Protein AF-A0A537VDN2-F1 (afdb_monomer_lite)

Sequence (137 aa):
MAELPEELRNRPPRPAGQEPTATLTLDAYGRLRSELEELTTSGRDAIAERIKAAREHGDIRENAEYDAAKNEQGLMEARIRSIQAMLRDPEIVEAPSAADEVGPGMLVTVKPLDLEDEDETYLLAEHAEEKAPGART

Radius of gyration: 19.43 Å; chains: 1; bounding box: 41×46×52 Å

Secondary structure (DSSP, 8-state):
-PPPPHHHHTPPPPPTTPPPSEEEEHHHHHHHHHHHHHIIIIIHHHHHHHHHHHHHTS-GGG-HHHHHHHHHHHHHHHHHHHHHHHHHSEEEEPPPSSTT-PPTT-EEEE--SSTTS--EEEE--SSTT---TT---

Structure (mmCIF, N/CA/C/O backbone):
data_AF-A0A537VDN2-F1
#
_entry.id   AF-A0A537VDN2-F1
#
loop_
_atom_site.group_PDB
_atom_site.id
_atom_site.type_symbol
_atom_site.label_atom_id
_atom_site.label_alt_id
_atom_site.label_comp_id
_atom_site.label_asym_id
_atom_site.label_entity_id
_atom_site.label_seq_id
_atom_site.pdbx_PDB_ins_code
_atom_site.Cartn_x
_atom_site.Cartn_y
_atom_site.Cartn_z
_atom_site.occupancy
_atom_site.B_iso_or_equiv
_atom_site.auth_seq_id
_atom_site.auth_comp_id
_atom_site.auth_asym_id
_atom_site.auth_atom_id
_atom_site.pdbx_PDB_model_num
ATOM 1 N N . MET A 1 1 ? 4.433 -13.492 -27.230 1.00 45.69 1 MET A N 1
ATOM 2 C CA . MET A 1 1 ? 4.873 -12.129 -26.875 1.00 45.69 1 MET A CA 1
ATOM 3 C C . MET A 1 1 ? 3.742 -11.514 -26.082 1.00 45.69 1 MET A C 1
ATOM 5 O O . MET A 1 1 ? 2.651 -11.428 -26.628 1.00 45.69 1 MET A O 1
ATOM 9 N N . ALA A 1 2 ? 3.938 -11.243 -24.793 1.00 54.94 2 ALA A N 1
ATOM 10 C CA . ALA A 1 2 ? 2.918 -10.566 -23.998 1.00 54.94 2 ALA A CA 1
ATOM 11 C C . ALA A 1 2 ? 2.836 -9.112 -24.482 1.00 54.94 2 ALA A C 1
ATOM 13 O O . ALA A 1 2 ? 3.857 -8.431 -24.546 1.00 54.94 2 ALA A O 1
ATOM 14 N N . GLU A 1 3 ? 1.658 -8.675 -24.923 1.00 59.53 3 GLU A N 1
ATOM 15 C CA . GLU A 1 3 ? 1.472 -7.303 -25.394 1.00 59.53 3 GLU A CA 1
ATOM 16 C C . GLU A 1 3 ? 1.562 -6.330 -24.213 1.00 59.53 3 GLU A C 1
ATOM 18 O O . GLU A 1 3 ? 1.012 -6.588 -23.140 1.00 59.53 3 GLU A O 1
ATOM 23 N N . LEU A 1 4 ? 2.277 -5.216 -24.402 1.00 68.56 4 LEU A N 1
ATOM 24 C CA . LEU A 1 4 ? 2.350 -4.165 -23.392 1.00 68.56 4 LEU A CA 1
ATOM 25 C C . LEU A 1 4 ? 0.957 -3.528 -23.211 1.00 68.56 4 LEU A C 1
ATOM 27 O O . LEU A 1 4 ? 0.322 -3.199 -24.217 1.00 68.56 4 LEU A O 1
ATOM 31 N N . PRO A 1 5 ? 0.498 -3.303 -21.965 1.00 74.75 5 PRO A N 1
ATOM 32 C CA . PRO A 1 5 ? -0.721 -2.560 -21.667 1.00 74.75 5 PRO A CA 1
ATOM 33 C C . PRO A 1 5 ? -0.791 -1.237 -22.438 1.00 74.75 5 PRO A C 1
ATOM 35 O O . PRO A 1 5 ? 0.213 -0.526 -22.551 1.00 74.75 5 PRO A O 1
ATOM 38 N N . GLU A 1 6 ? -1.979 -0.867 -22.927 1.00 76.94 6 GLU A N 1
ATOM 39 C CA . GLU A 1 6 ? -2.172 0.367 -23.709 1.00 76.94 6 GLU A CA 1
ATOM 40 C C . GLU A 1 6 ? -1.701 1.630 -22.968 1.00 76.94 6 GLU A C 1
ATOM 42 O O . GLU A 1 6 ? -1.217 2.577 -23.591 1.00 76.94 6 GLU A O 1
ATOM 47 N N . GLU A 1 7 ? -1.784 1.617 -21.637 1.00 77.81 7 GLU A N 1
ATOM 48 C CA . GLU A 1 7 ? -1.334 2.699 -20.756 1.00 77.81 7 GLU A CA 1
ATOM 49 C C . GLU A 1 7 ? 0.180 2.941 -20.848 1.00 77.81 7 GLU A C 1
ATOM 51 O O . GLU A 1 7 ? 0.629 4.087 -20.857 1.00 77.81 7 GLU A O 1
ATOM 56 N N . LEU A 1 8 ? 0.974 1.873 -20.980 1.00 79.44 8 LEU A N 1
ATOM 57 C CA . LEU A 1 8 ? 2.423 1.968 -21.164 1.00 79.44 8 LEU A CA 1
ATOM 58 C C . LEU A 1 8 ? 2.784 2.339 -22.605 1.00 79.44 8 LEU A C 1
ATOM 60 O O . LEU A 1 8 ? 3.773 3.032 -22.836 1.00 79.44 8 LEU A O 1
ATOM 64 N N . ARG A 1 9 ? 1.964 1.921 -23.575 1.00 79.62 9 ARG A N 1
ATOM 65 C CA . ARG A 1 9 ? 2.184 2.187 -25.003 1.00 79.62 9 ARG A CA 1
ATOM 66 C C . ARG A 1 9 ? 2.008 3.659 -25.376 1.00 79.62 9 ARG A C 1
ATOM 68 O O . ARG A 1 9 ? 2.762 4.171 -26.197 1.00 79.62 9 ARG A O 1
ATOM 75 N N . ASN A 1 10 ? 1.015 4.324 -24.791 1.00 81.44 10 ASN A N 1
ATOM 76 C CA . ASN A 1 10 ? 0.640 5.704 -25.128 1.00 81.44 10 ASN A CA 1
ATOM 77 C C . ASN A 1 10 ? 1.192 6.743 -24.138 1.00 81.44 10 ASN A C 1
ATOM 79 O O . ASN A 1 10 ? 0.754 7.896 -24.118 1.00 81.44 10 ASN A O 1
ATOM 83 N N . ARG A 1 11 ? 2.147 6.339 -23.298 1.00 79.12 11 ARG A N 1
ATOM 84 C CA . ARG A 1 11 ? 2.766 7.192 -22.290 1.00 79.12 11 ARG A CA 1
ATOM 85 C C . ARG A 1 11 ? 3.590 8.317 -22.946 1.00 79.12 11 ARG A C 1
ATOM 87 O O . ARG A 1 11 ? 4.375 8.034 -23.852 1.00 79.12 11 ARG A O 1
ATOM 94 N N . PRO A 1 12 ? 3.491 9.578 -22.477 1.00 80.62 12 PRO A N 1
ATOM 95 C CA . PRO A 1 12 ? 4.389 10.633 -22.936 1.00 80.62 12 PRO A CA 1
ATOM 96 C C . PRO A 1 12 ? 5.848 10.293 -22.583 1.00 80.62 12 PRO A C 1
ATOM 98 O O . PRO A 1 12 ? 6.104 9.726 -21.517 1.00 80.62 12 PRO A O 1
ATOM 101 N N . PRO A 1 13 ? 6.818 10.648 -23.442 1.00 79.06 13 PRO A N 1
ATOM 102 C CA . PRO A 1 13 ? 8.220 10.376 -23.167 1.00 79.06 13 PRO A CA 1
ATOM 103 C C . PRO A 1 13 ? 8.656 11.063 -21.871 1.00 79.06 13 PRO A C 1
ATOM 105 O O . PRO A 1 13 ? 8.257 12.197 -21.586 1.00 79.06 13 PRO A O 1
ATOM 108 N N . ARG A 1 14 ? 9.488 10.366 -21.093 1.00 82.50 14 ARG A N 1
ATOM 109 C CA . ARG A 1 14 ? 10.054 10.897 -19.852 1.00 82.50 14 ARG A CA 1
ATOM 110 C C . ARG A 1 14 ? 10.836 12.189 -20.147 1.00 82.50 14 ARG A C 1
ATOM 112 O O . ARG A 1 14 ? 11.589 12.222 -21.125 1.00 82.50 14 ARG A O 1
ATOM 119 N N . PRO A 1 15 ? 10.676 13.258 -19.344 1.00 84.56 15 PRO A N 1
ATOM 120 C CA . PRO A 1 15 ? 11.460 14.474 -19.520 1.00 84.56 15 PRO A CA 1
ATOM 121 C C . PRO A 1 15 ? 12.958 14.194 -19.336 1.00 84.56 15 PRO A C 1
ATOM 123 O O . PRO A 1 15 ? 13.360 13.342 -18.543 1.00 84.56 15 PRO A O 1
ATOM 126 N N . ALA A 1 16 ? 13.795 14.927 -20.072 1.00 79.31 16 ALA A N 1
ATOM 127 C CA . ALA A 1 16 ? 15.242 14.744 -20.032 1.00 79.31 16 ALA A CA 1
ATOM 128 C C . ALA A 1 16 ? 15.804 14.991 -18.617 1.00 79.31 16 ALA A C 1
ATOM 130 O O . ALA A 1 16 ? 15.535 16.031 -18.017 1.00 79.31 16 ALA A O 1
ATOM 131 N N . GLY A 1 17 ? 16.599 14.043 -18.108 1.00 80.50 17 GLY A N 1
ATOM 132 C CA . GLY A 1 17 ? 17.241 14.122 -16.788 1.00 80.50 17 GLY A CA 1
ATOM 133 C C . GLY A 1 17 ? 16.418 13.573 -15.618 1.00 80.50 17 GLY A C 1
ATOM 134 O O . GLY A 1 17 ? 16.852 13.703 -14.479 1.00 80.50 17 GLY A O 1
ATOM 135 N N . GLN A 1 18 ? 15.251 12.975 -15.872 1.00 80.50 18 GLN A N 1
ATOM 136 C CA . GLN A 1 18 ? 14.462 12.290 -14.848 1.00 80.50 18 GLN A CA 1
ATOM 137 C C . GLN A 1 18 ? 14.729 10.779 -14.881 1.00 80.50 18 GLN A C 1
ATOM 139 O O . GLN A 1 18 ? 14.744 10.173 -15.952 1.00 80.50 18 GLN A O 1
ATOM 144 N N . GLU A 1 19 ? 14.944 10.186 -13.710 1.00 81.19 19 GLU A N 1
ATOM 145 C CA . GLU A 1 19 ? 15.106 8.739 -13.527 1.00 81.19 19 GLU A CA 1
ATOM 146 C C . GLU A 1 19 ? 13.735 8.042 -13.433 1.00 81.19 19 GLU A C 1
ATOM 148 O O . GLU A 1 19 ? 12.756 8.684 -13.029 1.00 81.19 19 GLU A O 1
ATOM 153 N N . PRO A 1 20 ? 13.628 6.756 -13.826 1.00 81.25 20 PRO A N 1
ATOM 154 C CA . PRO A 1 20 ? 12.411 5.980 -13.600 1.00 81.25 20 PRO A CA 1
ATOM 155 C C . PRO A 1 20 ? 12.089 5.884 -12.106 1.00 81.25 20 PRO A C 1
ATOM 157 O O . PRO A 1 20 ? 12.983 5.862 -11.265 1.00 81.25 20 PRO A O 1
ATOM 160 N N . THR A 1 21 ? 10.805 5.784 -11.761 1.00 82.25 21 THR A N 1
ATOM 161 C CA . THR A 1 21 ? 10.397 5.589 -10.358 1.00 82.25 21 THR A CA 1
ATOM 162 C C . THR A 1 21 ? 10.685 4.184 -9.848 1.00 82.25 21 THR A C 1
ATOM 164 O O . THR A 1 21 ? 10.810 3.994 -8.644 1.00 82.25 21 THR A O 1
ATOM 167 N N . ALA A 1 22 ? 10.731 3.208 -10.753 1.00 80.44 22 ALA A N 1
ATOM 168 C CA . ALA A 1 22 ? 11.074 1.821 -10.480 1.00 80.44 22 ALA A CA 1
ATOM 169 C C . ALA A 1 22 ? 11.472 1.127 -11.789 1.00 80.44 22 ALA A C 1
ATOM 171 O O . ALA A 1 22 ? 11.014 1.522 -12.861 1.00 80.44 22 ALA A O 1
ATOM 172 N N . THR A 1 23 ? 12.259 0.062 -11.702 1.00 83.00 23 THR A N 1
ATOM 173 C CA . THR A 1 23 ? 12.521 -0.842 -12.827 1.00 83.00 23 THR A CA 1
ATOM 174 C C . THR A 1 23 ? 11.739 -2.124 -12.583 1.00 83.00 23 THR A C 1
ATOM 176 O O . THR A 1 23 ? 11.926 -2.770 -11.557 1.00 83.00 23 THR A O 1
ATOM 179 N N . LEU A 1 24 ? 10.821 -2.472 -13.484 1.00 81.00 24 LEU A N 1
ATOM 180 C CA . LEU A 1 24 ? 9.886 -3.584 -13.305 1.00 81.00 24 LEU A CA 1
ATOM 181 C C . LEU A 1 24 ? 9.853 -4.476 -14.541 1.00 81.00 24 LEU A C 1
ATOM 183 O O . LEU A 1 24 ? 9.976 -4.013 -15.671 1.00 81.00 24 LEU A O 1
ATOM 187 N N . THR A 1 25 ? 9.601 -5.764 -14.339 1.00 84.56 25 THR A N 1
ATOM 188 C CA . THR A 1 25 ? 9.213 -6.649 -15.440 1.00 84.56 25 THR A CA 1
ATOM 189 C C . THR A 1 25 ? 7.732 -6.460 -15.766 1.00 84.56 25 THR A C 1
ATOM 191 O O . THR A 1 25 ? 6.955 -5.969 -14.942 1.00 84.56 25 THR A O 1
ATOM 194 N N . LEU A 1 26 ? 7.305 -6.876 -16.962 1.00 81.38 26 LEU A N 1
ATOM 195 C CA . LEU A 1 26 ? 5.891 -6.796 -17.347 1.00 81.38 26 LEU A CA 1
ATOM 196 C C . LEU A 1 26 ? 4.973 -7.584 -16.393 1.00 81.38 26 LEU A C 1
ATOM 198 O O . LEU A 1 26 ? 3.882 -7.126 -16.057 1.00 81.38 26 LEU A O 1
ATOM 202 N N . ASP A 1 27 ? 5.432 -8.749 -15.932 1.00 79.12 27 ASP A N 1
ATOM 203 C CA . ASP A 1 27 ? 4.722 -9.566 -14.944 1.00 79.12 27 ASP A CA 1
ATOM 204 C C . ASP A 1 27 ? 4.651 -8.864 -13.577 1.00 79.12 27 ASP A C 1
ATOM 206 O O . ASP A 1 27 ? 3.563 -8.756 -13.009 1.00 79.12 27 ASP A O 1
ATOM 210 N N . ALA A 1 28 ? 5.760 -8.294 -13.091 1.00 77.75 28 ALA A N 1
ATOM 211 C CA . ALA A 1 28 ? 5.775 -7.542 -11.836 1.00 77.75 28 ALA A CA 1
ATOM 212 C C . ALA A 1 28 ? 4.843 -6.320 -11.887 1.00 77.75 28 ALA A C 1
ATOM 214 O O . ALA A 1 28 ? 4.075 -6.091 -10.952 1.00 77.75 28 ALA A O 1
ATOM 215 N N . TYR A 1 29 ? 4.846 -5.576 -12.999 1.00 83.25 29 TYR A N 1
ATOM 216 C CA . TYR A 1 29 ? 3.918 -4.467 -13.228 1.00 83.25 29 TYR A CA 1
ATOM 217 C C . TYR A 1 29 ? 2.456 -4.931 -13.153 1.00 83.25 29 TYR A C 1
ATOM 219 O O . TYR A 1 29 ? 1.646 -4.309 -12.466 1.00 83.25 29 TYR A O 1
ATOM 227 N N . GLY A 1 30 ? 2.125 -6.050 -13.807 1.00 83.06 30 GLY A N 1
ATOM 228 C CA . GLY A 1 30 ? 0.785 -6.635 -13.770 1.00 83.06 30 GLY A CA 1
ATOM 229 C C . GLY A 1 30 ? 0.349 -7.032 -12.358 1.00 83.06 30 GLY A C 1
ATOM 230 O O . GLY A 1 30 ? -0.752 -6.682 -11.940 1.00 83.06 30 GLY A O 1
ATOM 231 N N . ARG A 1 31 ? 1.225 -7.697 -11.595 1.00 84.12 31 ARG A N 1
ATOM 232 C CA . ARG A 1 31 ? 0.947 -8.098 -10.205 1.00 84.12 31 ARG A CA 1
ATOM 233 C C . ARG A 1 31 ? 0.712 -6.899 -9.297 1.00 84.12 31 ARG A C 1
ATOM 235 O O . ARG A 1 31 ? -0.292 -6.870 -8.597 1.00 84.12 31 ARG A O 1
ATOM 242 N N . LEU A 1 32 ? 1.591 -5.898 -9.352 1.00 85.06 32 LEU A N 1
ATOM 243 C CA . LEU A 1 32 ? 1.461 -4.672 -8.561 1.00 85.06 32 LEU A CA 1
ATOM 244 C C . LEU A 1 32 ? 0.181 -3.904 -8.910 1.00 85.06 32 LEU A C 1
ATOM 246 O O . LEU A 1 32 ? -0.466 -3.343 -8.030 1.00 85.06 32 LEU A O 1
ATOM 250 N N . ARG A 1 33 ? -0.213 -3.895 -10.186 1.00 88.94 33 ARG A N 1
ATOM 251 C CA . ARG A 1 33 ? -1.459 -3.268 -10.638 1.00 88.94 33 ARG A CA 1
ATOM 252 C C . ARG A 1 33 ? -2.688 -4.004 -10.105 1.00 88.94 33 ARG A C 1
ATOM 254 O O . ARG A 1 33 ? -3.614 -3.344 -9.642 1.00 88.94 33 ARG A O 1
ATOM 261 N N . SER A 1 34 ? -2.692 -5.335 -10.139 1.00 88.88 34 SER A N 1
ATOM 262 C CA . SER A 1 34 ? -3.766 -6.142 -9.545 1.00 88.88 34 SER A CA 1
ATOM 263 C C . SER A 1 34 ? -3.839 -5.960 -8.030 1.00 88.88 34 SER A C 1
ATOM 265 O O . SER A 1 34 ? -4.915 -5.688 -7.510 1.00 88.88 34 SER A O 1
ATOM 267 N N . GLU A 1 35 ? -2.699 -6.004 -7.334 1.00 88.25 35 GLU A N 1
ATOM 268 C CA . GLU A 1 35 ? -2.631 -5.765 -5.887 1.00 88.25 35 GLU A C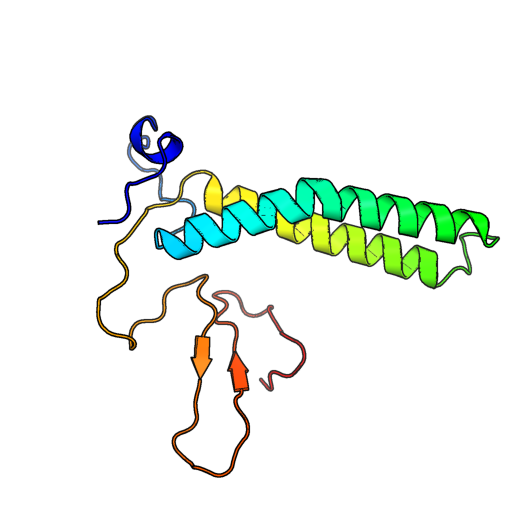A 1
ATOM 269 C C . GLU A 1 35 ? -3.177 -4.371 -5.539 1.00 88.25 35 GLU A C 1
ATOM 271 O O . GLU A 1 35 ? -3.997 -4.226 -4.636 1.00 88.25 35 GLU A O 1
ATOM 276 N N . LEU A 1 36 ? -2.791 -3.331 -6.288 1.00 92.00 36 LEU A N 1
ATOM 277 C CA . LEU A 1 36 ? -3.318 -1.981 -6.089 1.00 92.00 36 LEU A CA 1
ATOM 278 C C . LEU A 1 36 ? -4.841 -1.924 -6.269 1.00 92.00 36 LEU A C 1
ATOM 280 O O . LEU A 1 36 ? -5.518 -1.245 -5.495 1.00 92.00 36 LEU A O 1
ATOM 284 N N . GLU A 1 37 ? -5.380 -2.605 -7.281 1.00 93.69 37 GLU A N 1
ATOM 285 C CA . GLU A 1 37 ? -6.821 -2.663 -7.533 1.00 93.69 37 GLU A CA 1
ATOM 286 C C . GLU A 1 37 ? -7.554 -3.340 -6.369 1.00 93.69 37 GLU A C 1
ATOM 288 O O . GLU A 1 37 ? -8.505 -2.766 -5.839 1.00 93.69 37 GLU A O 1
ATOM 293 N N . GLU A 1 38 ? -7.071 -4.489 -5.895 1.00 93.31 38 GLU A N 1
ATOM 294 C CA . GLU A 1 38 ? -7.650 -5.194 -4.745 1.00 93.31 38 GLU A CA 1
ATOM 295 C C . GLU A 1 38 ? -7.602 -4.342 -3.471 1.00 93.31 38 GLU A C 1
ATOM 297 O O . GLU A 1 38 ? -8.623 -4.145 -2.808 1.00 93.31 38 GLU A O 1
ATOM 302 N N . LEU A 1 39 ? -6.443 -3.760 -3.149 1.00 90.69 39 LEU A N 1
ATOM 303 C CA . LEU A 1 39 ? -6.275 -2.944 -1.945 1.00 90.69 39 LEU A CA 1
ATOM 304 C C . LEU A 1 39 ? -7.146 -1.681 -1.974 1.00 90.69 39 LEU A C 1
ATOM 306 O O . LEU A 1 39 ? -7.699 -1.293 -0.947 1.00 90.69 39 LEU A O 1
ATOM 310 N N . THR A 1 40 ? -7.290 -1.030 -3.132 1.00 92.88 40 THR A N 1
ATOM 311 C CA . THR A 1 40 ? -8.061 0.221 -3.250 1.00 92.88 40 THR A CA 1
ATOM 312 C C . THR A 1 40 ? -9.565 0.020 -3.401 1.00 92.88 40 THR A C 1
ATOM 314 O O . THR A 1 40 ? -10.305 0.989 -3.215 1.00 92.88 40 THR A O 1
ATOM 317 N N . THR A 1 41 ? -10.010 -1.200 -3.708 1.00 94.00 41 THR A N 1
ATOM 318 C CA . THR A 1 41 ? -11.426 -1.564 -3.821 1.00 94.00 41 THR A CA 1
ATOM 319 C C . THR A 1 41 ? -11.857 -2.386 -2.606 1.00 94.00 41 THR A C 1
ATOM 321 O O . THR A 1 41 ? -12.079 -1.828 -1.530 1.00 94.00 41 THR A O 1
ATOM 324 N N . SER A 1 42 ? -11.913 -3.711 -2.745 1.00 93.88 42 SER A N 1
ATOM 325 C CA . SER A 1 42 ? -12.393 -4.643 -1.727 1.00 93.88 42 SER A CA 1
ATOM 326 C C . SER A 1 42 ? -11.620 -4.544 -0.410 1.00 93.88 42 SER A C 1
ATOM 328 O O . SER A 1 42 ? -12.225 -4.671 0.654 1.00 93.88 42 SER A O 1
ATOM 330 N N . GLY A 1 43 ? -10.314 -4.263 -0.452 1.00 92.06 43 GLY A N 1
ATOM 331 C CA . GLY A 1 43 ? -9.482 -4.086 0.741 1.00 92.06 43 GLY A CA 1
ATOM 332 C C . GLY A 1 43 ? -9.924 -2.907 1.612 1.00 92.06 43 GLY A C 1
ATOM 333 O O . GLY A 1 43 ? -10.136 -3.067 2.818 1.00 92.06 43 GLY A O 1
ATOM 334 N N . ARG A 1 44 ? -10.130 -1.731 1.005 1.00 95.31 44 ARG A N 1
ATOM 335 C CA . ARG A 1 44 ? -10.620 -0.531 1.705 1.00 95.31 44 ARG A CA 1
ATOM 336 C C . ARG A 1 44 ? -12.012 -0.729 2.288 1.00 95.31 44 ARG A C 1
ATOM 338 O O . ARG A 1 44 ? -12.240 -0.325 3.430 1.00 95.31 44 ARG A O 1
ATOM 345 N N . ASP A 1 45 ? -12.906 -1.369 1.539 1.00 95.25 45 ASP A N 1
ATOM 346 C CA . ASP A 1 45 ? -14.260 -1.673 2.009 1.00 95.25 45 ASP A CA 1
ATOM 347 C C . ASP A 1 45 ? -14.228 -2.639 3.204 1.00 95.25 45 ASP A C 1
ATOM 349 O O . ASP A 1 45 ? -14.863 -2.387 4.230 1.00 95.25 45 ASP A O 1
ATOM 353 N N . ALA A 1 46 ? -13.421 -3.703 3.130 1.00 93.44 46 ALA A N 1
ATOM 354 C CA . ALA A 1 46 ? -13.289 -4.687 4.203 1.00 93.44 46 ALA A CA 1
ATOM 355 C C . ALA A 1 46 ? -12.733 -4.077 5.502 1.00 93.44 46 ALA A C 1
ATOM 357 O O . ALA A 1 46 ? -13.253 -4.339 6.591 1.00 93.44 46 ALA A O 1
ATOM 358 N N . ILE A 1 47 ? -11.700 -3.233 5.407 1.00 92.62 47 ILE A N 1
ATOM 359 C CA . ILE A 1 47 ? -11.151 -2.525 6.570 1.00 92.62 47 ILE A CA 1
ATOM 360 C C . ILE A 1 47 ? -12.155 -1.521 7.140 1.00 92.62 47 ILE A C 1
ATOM 362 O O . ILE A 1 47 ? -12.277 -1.410 8.362 1.00 92.62 47 ILE A O 1
ATOM 366 N N . ALA A 1 48 ? -12.894 -0.803 6.289 1.00 93.50 48 ALA A N 1
ATOM 367 C CA . ALA A 1 48 ? -13.914 0.136 6.741 1.00 93.50 48 ALA A CA 1
ATOM 368 C C . ALA A 1 48 ? -15.016 -0.571 7.546 1.00 93.50 48 ALA A C 1
ATOM 370 O O . ALA A 1 48 ? -15.369 -0.104 8.633 1.00 93.50 48 ALA A O 1
ATOM 371 N N . GLU A 1 49 ? -15.495 -1.722 7.069 1.00 93.44 49 GLU A N 1
ATOM 372 C CA . GLU A 1 49 ? -16.489 -2.531 7.777 1.00 93.44 49 GLU A CA 1
ATOM 373 C C . GLU A 1 49 ? -15.938 -3.096 9.095 1.00 93.44 49 GLU A C 1
ATOM 375 O O . GLU A 1 49 ? -16.621 -3.022 10.116 1.00 93.44 49 GLU A O 1
ATOM 380 N N . ARG A 1 50 ? -14.679 -3.560 9.137 1.00 90.50 50 ARG A N 1
ATOM 381 C CA . ARG A 1 50 ? -14.034 -4.005 10.392 1.00 90.50 50 ARG A CA 1
ATOM 382 C C . ARG A 1 50 ? -13.921 -2.883 11.422 1.00 90.50 50 ARG A C 1
ATOM 384 O O . ARG A 1 50 ? -14.236 -3.092 12.591 1.00 90.50 50 ARG A O 1
ATOM 391 N N . ILE A 1 51 ? -13.519 -1.682 11.003 1.00 90.06 51 ILE A N 1
ATOM 392 C CA . ILE A 1 51 ? -13.442 -0.509 11.889 1.00 90.06 51 ILE A CA 1
ATOM 393 C C . ILE A 1 51 ? -14.833 -0.141 12.414 1.00 90.06 51 ILE A C 1
ATOM 395 O O . ILE A 1 51 ? -14.980 0.212 13.585 1.00 90.06 51 ILE A O 1
ATOM 399 N N . LYS A 1 52 ? -15.850 -0.192 11.551 1.00 91.00 52 LYS A N 1
ATOM 400 C CA . LYS A 1 52 ? -17.235 0.104 11.916 1.00 91.00 52 LYS A CA 1
ATOM 401 C C . LYS A 1 52 ? -17.763 -0.903 12.938 1.00 91.00 52 LYS A C 1
ATOM 403 O O . LYS A 1 52 ? -18.228 -0.468 13.985 1.00 91.00 52 LYS A O 1
ATOM 408 N N . ALA A 1 53 ? -17.591 -2.200 12.691 1.00 88.25 53 ALA A N 1
ATOM 409 C CA . ALA A 1 53 ? -17.982 -3.254 13.624 1.00 88.25 53 ALA A CA 1
ATOM 410 C C . ALA A 1 53 ? -17.278 -3.100 14.983 1.00 88.25 53 ALA A C 1
ATOM 412 O O . ALA A 1 53 ? -17.926 -3.137 16.027 1.00 88.25 53 ALA A O 1
ATOM 413 N N . ALA A 1 54 ? -15.971 -2.815 14.988 1.00 87.19 54 ALA A N 1
ATOM 414 C CA . ALA A 1 54 ? -15.232 -2.567 16.225 1.00 87.19 54 ALA A CA 1
ATOM 415 C C . ALA A 1 54 ? -15.771 -1.342 16.994 1.00 87.19 54 ALA A C 1
ATOM 417 O O . ALA A 1 54 ? -15.870 -1.369 18.218 1.00 87.19 54 ALA A O 1
ATOM 418 N N . ARG A 1 55 ? -16.197 -0.274 16.302 1.00 84.94 55 ARG A 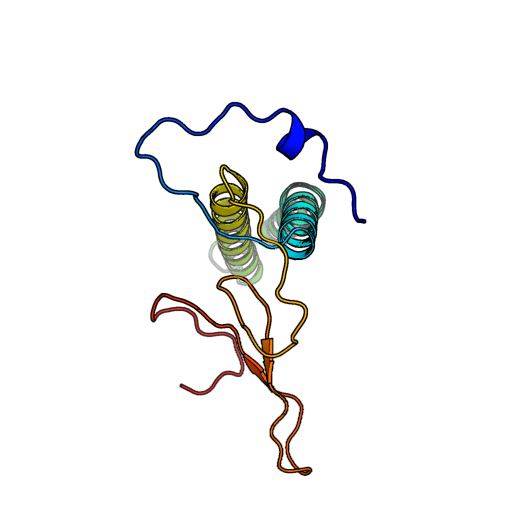N 1
ATOM 419 C CA . ARG A 1 55 ? -16.812 0.903 16.950 1.00 84.94 55 ARG A CA 1
ATOM 420 C C . ARG A 1 55 ? -18.148 0.606 17.625 1.00 84.94 55 ARG A C 1
ATOM 422 O O . ARG A 1 55 ? -18.497 1.300 18.574 1.00 84.94 55 ARG A O 1
ATOM 429 N N . GLU A 1 56 ? -18.898 -0.378 17.142 1.00 85.06 56 GLU A N 1
ATOM 430 C CA . GLU A 1 56 ? -20.199 -0.747 17.712 1.00 85.06 56 GLU A CA 1
ATOM 431 C C . GLU A 1 56 ? -20.062 -1.532 19.030 1.00 85.06 56 GLU A C 1
ATOM 433 O O . GLU A 1 56 ? -21.012 -1.590 19.811 1.00 85.06 56 GLU A O 1
ATOM 438 N N . HIS A 1 57 ? -18.874 -2.075 19.328 1.00 74.12 57 HIS A N 1
ATOM 439 C CA . HIS A 1 57 ? -18.628 -2.943 20.484 1.00 74.12 57 HIS A CA 1
ATOM 440 C C . HIS A 1 57 ? -18.258 -2.238 21.807 1.00 74.12 57 HIS A C 1
ATOM 442 O O . HIS A 1 57 ? -18.027 -2.928 22.799 1.00 74.12 57 HIS A O 1
ATOM 448 N N . GLY A 1 58 ? -18.270 -0.900 21.895 1.00 68.69 58 GLY A N 1
ATOM 449 C CA . GLY A 1 58 ? -18.134 -0.185 23.178 1.00 68.69 58 GLY A CA 1
ATOM 450 C C . GLY A 1 58 ? -17.202 1.028 23.150 1.00 68.69 58 GLY A C 1
ATOM 451 O O . GLY A 1 58 ? -17.014 1.649 22.105 1.00 68.69 58 GLY A O 1
ATOM 452 N N . ASP A 1 59 ? -16.649 1.403 24.313 1.00 74.00 59 ASP A N 1
ATOM 453 C CA . ASP A 1 59 ? -15.737 2.552 24.425 1.00 74.00 59 ASP A CA 1
ATOM 454 C C . ASP A 1 59 ? -14.469 2.308 23.594 1.00 74.00 59 ASP A C 1
ATOM 456 O O . ASP A 1 59 ? -13.688 1.389 23.839 1.00 74.00 59 ASP A O 1
ATOM 460 N N . ILE A 1 60 ? -14.276 3.169 22.596 1.00 71.06 60 ILE A N 1
ATOM 461 C CA . ILE A 1 60 ? -13.196 3.106 21.608 1.00 71.06 60 ILE A CA 1
ATOM 462 C C . ILE A 1 60 ? -11.815 3.129 22.283 1.00 71.06 60 ILE A C 1
ATOM 464 O O . ILE A 1 60 ? -10.856 2.628 21.707 1.00 71.06 60 ILE A O 1
ATOM 468 N N . ARG A 1 61 ? -11.699 3.686 23.498 1.00 67.75 61 ARG A N 1
ATOM 469 C CA . ARG A 1 61 ? -10.414 3.831 24.202 1.00 67.75 61 ARG A CA 1
ATOM 470 C C . ARG A 1 61 ? -9.821 2.529 24.740 1.00 67.75 61 ARG A C 1
ATOM 472 O O . ARG A 1 61 ? -8.627 2.513 25.014 1.00 67.75 61 ARG A O 1
ATOM 479 N N . GLU A 1 62 ? -10.622 1.481 24.910 1.00 77.94 62 GLU A N 1
ATOM 480 C CA . GLU A 1 62 ? -10.161 0.177 25.418 1.00 77.94 62 GLU A CA 1
ATOM 481 C C . GLU A 1 62 ? -10.305 -0.939 24.371 1.00 77.94 62 GLU A C 1
ATOM 483 O O . GLU A 1 62 ? -10.025 -2.107 24.643 1.00 77.94 62 GLU A O 1
ATOM 488 N N . ASN A 1 63 ? -10.752 -0.595 23.159 1.00 84.12 63 ASN A N 1
ATOM 489 C CA . ASN A 1 63 ? -11.058 -1.574 22.132 1.00 84.12 63 ASN A CA 1
ATOM 490 C C . ASN A 1 63 ? -9.813 -1.935 21.307 1.00 84.12 63 ASN A C 1
ATOM 492 O O . ASN A 1 63 ? -9.502 -1.306 20.295 1.00 84.12 63 ASN A O 1
ATOM 496 N N . ALA A 1 64 ? -9.155 -3.023 21.709 1.00 86.38 64 ALA A N 1
ATOM 497 C CA . ALA A 1 64 ? -7.994 -3.568 21.010 1.00 86.38 64 ALA A CA 1
ATOM 498 C C . ALA A 1 64 ? -8.271 -3.928 19.535 1.00 86.38 64 ALA A C 1
ATOM 500 O O . ALA A 1 64 ? -7.375 -3.803 18.700 1.00 86.38 64 ALA A O 1
ATOM 501 N N . GLU A 1 65 ? -9.493 -4.345 19.185 1.00 86.50 65 GLU A N 1
ATOM 502 C CA . GLU A 1 65 ? -9.861 -4.644 17.794 1.00 86.50 65 GLU A CA 1
ATOM 503 C C . GLU A 1 65 ? -9.964 -3.369 16.951 1.00 86.50 65 GLU A C 1
ATOM 505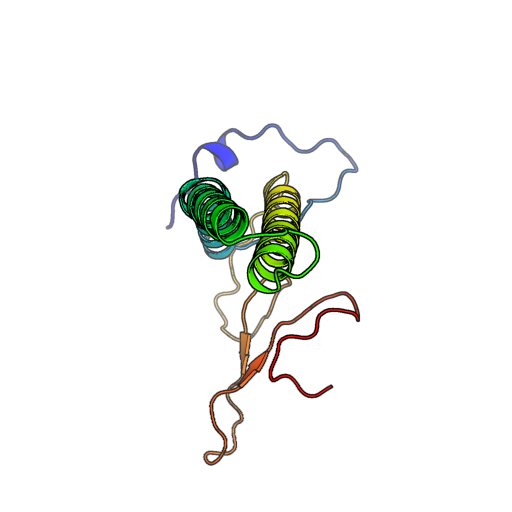 O O . GLU A 1 65 ? -9.580 -3.371 15.780 1.00 86.50 65 GLU A O 1
ATOM 510 N N . TYR A 1 66 ? -10.423 -2.262 17.542 1.00 89.62 66 TYR A N 1
ATOM 511 C CA . TYR A 1 66 ? -10.440 -0.962 16.879 1.00 89.62 66 TYR A CA 1
ATOM 512 C C . TYR A 1 66 ? -9.018 -0.470 16.595 1.00 89.62 66 TYR A C 1
ATOM 514 O O . TYR A 1 66 ? -8.718 -0.107 15.456 1.00 89.62 66 TYR A O 1
ATOM 522 N N . ASP A 1 67 ? -8.134 -0.493 17.596 1.00 90.06 67 ASP A N 1
ATOM 523 C CA . ASP A 1 67 ? -6.733 -0.096 17.420 1.00 90.06 67 ASP A CA 1
ATOM 524 C C . ASP A 1 67 ? -6.023 -0.973 16.381 1.00 90.06 67 ASP A C 1
ATOM 526 O O . ASP A 1 67 ? -5.348 -0.455 15.487 1.00 90.06 67 ASP A O 1
ATOM 530 N N . ALA A 1 68 ? -6.237 -2.292 16.428 1.00 90.81 68 ALA A N 1
ATOM 531 C CA . ALA A 1 68 ? -5.694 -3.221 15.442 1.00 90.81 68 ALA A CA 1
ATOM 532 C C . ALA A 1 68 ? -6.193 -2.908 14.023 1.00 90.81 68 ALA A C 1
ATOM 534 O O . ALA A 1 68 ? -5.384 -2.802 13.100 1.00 90.81 68 ALA A O 1
ATOM 535 N N . ALA A 1 69 ? -7.499 -2.686 13.842 1.00 91.00 69 ALA A N 1
ATOM 536 C CA . ALA A 1 69 ? -8.077 -2.355 12.540 1.00 91.00 69 ALA A CA 1
ATOM 537 C C . ALA A 1 69 ? -7.576 -1.001 12.001 1.00 91.00 69 ALA A C 1
ATOM 539 O O . ALA A 1 69 ? -7.341 -0.855 10.801 1.00 91.00 69 ALA A O 1
ATOM 540 N N . LYS A 1 70 ? -7.362 -0.006 12.872 1.00 92.31 70 LYS A N 1
ATOM 541 C CA . LYS A 1 70 ? -6.776 1.290 12.488 1.00 92.31 70 LYS A CA 1
ATOM 542 C C . LYS A 1 70 ? -5.303 1.172 12.106 1.00 92.31 70 LYS A C 1
ATOM 544 O O . LYS A 1 70 ? -4.879 1.848 11.169 1.00 92.31 70 LYS A O 1
ATOM 549 N N . ASN A 1 71 ? -4.536 0.327 12.790 1.00 93.00 71 ASN A N 1
ATOM 550 C CA . ASN A 1 71 ? -3.150 0.059 12.419 1.00 93.00 71 ASN A CA 1
ATOM 551 C C . ASN A 1 71 ? -3.066 -0.669 11.069 1.00 93.00 71 ASN A C 1
ATOM 553 O O . ASN A 1 71 ? -2.330 -0.243 10.183 1.00 93.00 71 ASN A O 1
ATOM 557 N N . GLU A 1 72 ? -3.886 -1.704 10.874 1.00 91.81 72 GLU A N 1
ATOM 558 C CA . GLU A 1 72 ? -3.983 -2.439 9.608 1.00 91.81 72 GLU A CA 1
ATOM 559 C C . GLU A 1 72 ? -4.355 -1.506 8.445 1.00 91.81 72 GLU A C 1
ATOM 561 O O . GLU A 1 72 ? -3.714 -1.540 7.396 1.00 91.81 72 GLU A O 1
ATOM 566 N N . GLN A 1 73 ? -5.304 -0.585 8.666 1.00 94.62 73 GLN A N 1
ATOM 567 C CA . GLN A 1 73 ? -5.629 0.475 7.709 1.00 94.62 73 GLN A CA 1
ATOM 568 C C . GLN A 1 73 ? -4.398 1.318 7.355 1.00 94.62 73 GLN A C 1
ATOM 570 O O . GLN A 1 73 ? -4.155 1.603 6.185 1.00 94.62 73 GLN A O 1
ATOM 575 N N . GLY A 1 74 ? -3.617 1.730 8.356 1.00 93.50 74 GLY A N 1
ATOM 576 C CA . GLY A 1 74 ? -2.408 2.527 8.151 1.00 93.50 74 GLY A CA 1
ATOM 577 C C . GLY A 1 74 ? -1.353 1.803 7.311 1.00 93.50 74 GLY A C 1
ATOM 578 O O . GLY A 1 74 ? -0.788 2.402 6.394 1.00 93.50 74 GLY A O 1
ATOM 579 N N . LEU A 1 75 ? -1.125 0.517 7.587 1.00 92.38 75 LEU A N 1
ATOM 580 C CA . LEU A 1 75 ? -0.195 -0.328 6.832 1.00 92.38 75 LEU A CA 1
ATOM 581 C C . LEU A 1 75 ? -0.669 -0.536 5.390 1.00 92.38 75 LEU A C 1
ATOM 583 O O . LEU A 1 75 ? 0.117 -0.380 4.455 1.00 92.38 75 LEU A O 1
ATOM 587 N N . MET A 1 76 ? -1.962 -0.799 5.196 1.00 93.31 76 MET A N 1
ATOM 588 C CA . MET A 1 76 ? -2.559 -0.935 3.869 1.00 93.31 76 MET A CA 1
ATOM 589 C C . MET A 1 76 ? -2.403 0.350 3.046 1.00 93.31 76 MET A C 1
ATOM 591 O O . MET A 1 76 ? -1.950 0.308 1.905 1.00 93.31 76 MET A O 1
ATOM 595 N N . GLU A 1 77 ? -2.698 1.516 3.625 1.00 96.12 77 GLU A N 1
ATOM 596 C CA . GLU A 1 77 ? -2.534 2.802 2.935 1.00 96.12 77 GLU A CA 1
ATOM 597 C C . GLU A 1 77 ? -1.057 3.159 2.689 1.00 96.12 77 GLU A C 1
ATOM 599 O O . GLU A 1 77 ? -0.726 3.856 1.726 1.00 96.12 77 GLU A O 1
ATOM 604 N N . ALA A 1 78 ? -0.132 2.693 3.531 1.00 91.56 78 ALA A N 1
ATOM 605 C CA . ALA A 1 78 ? 1.298 2.790 3.246 1.00 91.56 78 ALA A CA 1
ATOM 606 C C . ALA A 1 78 ? 1.683 1.935 2.027 1.00 91.56 78 ALA A C 1
ATOM 608 O O . ALA A 1 78 ? 2.367 2.436 1.130 1.00 91.56 78 ALA A O 1
ATOM 609 N N . ARG A 1 79 ? 1.176 0.698 1.941 1.00 91.38 79 ARG A N 1
ATOM 610 C CA . ARG A 1 79 ? 1.396 -0.197 0.798 1.00 91.38 79 ARG A CA 1
ATOM 611 C C . ARG A 1 79 ? 0.821 0.377 -0.496 1.00 91.38 79 ARG A C 1
ATOM 613 O O . ARG A 1 79 ? 1.543 0.4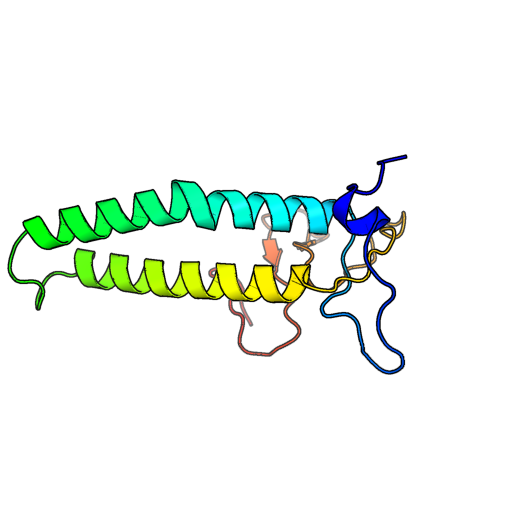52 -1.485 1.00 91.38 79 ARG A O 1
ATOM 620 N N . ILE A 1 80 ? -0.415 0.880 -0.473 1.00 89.75 80 ILE A N 1
ATOM 621 C CA . ILE A 1 80 ? -1.048 1.551 -1.622 1.00 89.75 80 ILE A CA 1
ATOM 622 C C . ILE A 1 80 ? -0.161 2.690 -2.138 1.00 89.75 80 ILE A C 1
ATOM 624 O O . ILE A 1 80 ? 0.114 2.760 -3.335 1.00 89.75 80 ILE A O 1
ATOM 628 N N . ARG A 1 81 ? 0.337 3.561 -1.249 1.00 91.50 81 ARG A N 1
ATOM 629 C CA . ARG A 1 81 ? 1.211 4.681 -1.638 1.00 91.50 81 ARG A CA 1
ATOM 630 C C . ARG A 1 81 ? 2.533 4.217 -2.241 1.00 91.50 81 ARG A C 1
ATOM 632 O O . ARG A 1 81 ? 2.983 4.807 -3.219 1.00 91.50 81 ARG A O 1
ATOM 639 N N . SER A 1 82 ? 3.139 3.173 -1.678 1.00 85.94 82 SER A N 1
ATOM 640 C CA . SER A 1 82 ? 4.364 2.572 -2.216 1.00 85.94 82 SER A CA 1
ATOM 641 C C . SER A 1 82 ? 4.140 2.033 -3.632 1.00 85.94 82 SER A C 1
ATOM 643 O O . SER A 1 82 ? 4.868 2.404 -4.553 1.00 85.94 82 SER A O 1
ATOM 645 N N . ILE A 1 83 ? 3.074 1.254 -3.845 1.00 87.56 83 ILE A N 1
ATOM 646 C CA . ILE A 1 83 ? 2.744 0.700 -5.163 1.00 87.56 83 ILE A CA 1
ATOM 647 C C . ILE A 1 83 ? 2.450 1.817 -6.172 1.00 87.56 83 ILE A C 1
ATOM 649 O O . ILE A 1 83 ? 2.983 1.806 -7.279 1.00 87.56 83 ILE A O 1
ATOM 653 N N . GLN A 1 84 ? 1.661 2.824 -5.789 1.00 91.31 84 GLN A N 1
ATOM 654 C CA . GLN A 1 84 ? 1.381 3.980 -6.647 1.00 91.31 84 GLN A CA 1
ATOM 655 C C . GLN A 1 84 ? 2.651 4.742 -7.036 1.00 91.31 84 GLN A C 1
ATOM 657 O O . GLN A 1 84 ? 2.762 5.196 -8.175 1.00 91.31 84 GLN A O 1
ATOM 662 N N . ALA A 1 85 ? 3.613 4.877 -6.119 1.00 87.12 85 ALA A N 1
ATOM 663 C CA . ALA A 1 85 ? 4.894 5.507 -6.413 1.00 87.1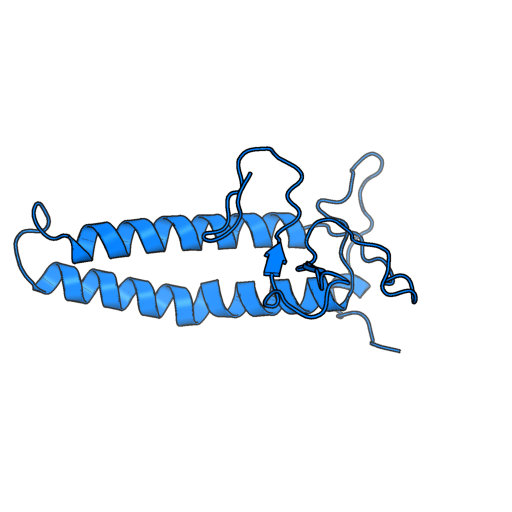2 85 ALA A CA 1
ATOM 664 C C . ALA A 1 85 ? 5.700 4.696 -7.438 1.00 87.12 85 ALA A C 1
ATOM 666 O O . ALA A 1 85 ? 6.201 5.280 -8.398 1.00 87.12 85 ALA A O 1
ATOM 667 N N . MET A 1 86 ? 5.761 3.368 -7.290 1.00 83.19 86 MET A N 1
ATOM 668 C CA . MET A 1 86 ? 6.455 2.481 -8.233 1.00 83.19 86 MET A CA 1
ATOM 669 C C . MET A 1 86 ? 5.807 2.491 -9.624 1.00 83.19 86 MET A C 1
ATOM 671 O O . MET A 1 86 ? 6.510 2.593 -10.628 1.00 83.19 86 MET A O 1
ATOM 675 N N . LEU A 1 87 ? 4.471 2.454 -9.695 1.00 87.19 87 LEU A N 1
ATOM 676 C CA . LEU A 1 87 ? 3.711 2.413 -10.952 1.00 87.19 87 LEU A CA 1
ATOM 677 C C . LEU A 1 87 ? 3.601 3.771 -11.669 1.00 87.19 87 LEU A C 1
ATOM 679 O O . LEU A 1 87 ? 3.148 3.818 -12.814 1.00 87.19 87 LEU A O 1
ATOM 683 N N . ARG A 1 88 ? 4.031 4.874 -11.043 1.00 87.94 88 ARG A N 1
ATOM 684 C CA . ARG A 1 88 ? 3.932 6.227 -11.614 1.00 87.94 88 ARG A CA 1
ATOM 685 C C . ARG A 1 88 ? 4.759 6.391 -12.891 1.00 87.94 88 ARG A C 1
ATOM 687 O O . ARG A 1 88 ? 4.248 6.880 -13.900 1.00 87.94 88 ARG A O 1
ATOM 694 N N . ASP A 1 89 ? 6.040 6.043 -12.863 1.00 88.19 89 ASP A N 1
ATOM 695 C CA . ASP A 1 89 ? 6.937 6.084 -14.025 1.00 88.19 89 ASP A CA 1
ATOM 696 C C . ASP A 1 89 ? 7.930 4.921 -14.073 1.00 88.19 89 ASP A C 1
ATOM 698 O O . ASP A 1 89 ? 9.144 5.150 -14.050 1.00 88.19 89 ASP A O 1
ATOM 702 N N . PRO A 1 90 ? 7.436 3.669 -14.128 1.00 84.88 90 PRO A N 1
ATOM 703 C CA . PRO A 1 90 ? 8.318 2.529 -14.180 1.00 84.88 90 PRO A CA 1
ATOM 704 C C . PRO A 1 90 ? 8.987 2.417 -15.547 1.00 84.88 90 PRO A C 1
ATOM 706 O O . PRO A 1 90 ? 8.389 2.684 -16.593 1.00 84.88 90 PRO A O 1
ATOM 709 N N . GLU A 1 91 ? 10.233 1.976 -15.532 1.00 84.88 91 GLU A N 1
ATOM 710 C CA . GLU A 1 91 ? 10.902 1.416 -16.691 1.00 84.88 91 GLU A CA 1
ATOM 711 C C . GLU A 1 91 ? 10.563 -0.070 -16.784 1.00 84.88 91 GLU A C 1
ATOM 713 O O . GLU A 1 91 ? 10.781 -0.818 -15.831 1.00 84.88 91 GLU A O 1
ATOM 718 N N . ILE A 1 92 ? 10.002 -0.488 -17.921 1.00 84.00 92 ILE A N 1
ATOM 719 C CA . ILE A 1 92 ? 9.690 -1.896 -18.154 1.00 84.00 92 ILE A CA 1
ATOM 720 C C . ILE A 1 92 ? 10.866 -2.564 -18.848 1.00 84.00 92 ILE A C 1
ATOM 722 O O . ILE A 1 92 ? 11.209 -2.207 -19.975 1.00 84.00 92 ILE A O 1
ATOM 726 N N . VAL A 1 93 ? 11.443 -3.552 -18.174 1.00 81.12 93 VAL A N 1
ATOM 727 C CA . VAL A 1 93 ? 12.527 -4.386 -18.692 1.00 81.12 93 VAL A CA 1
ATOM 728 C C . VAL A 1 93 ? 12.022 -5.800 -18.958 1.00 81.12 93 VAL A C 1
ATOM 730 O O . VAL A 1 93 ? 11.112 -6.299 -18.289 1.00 81.12 93 VAL A O 1
ATOM 733 N N . GLU A 1 94 ? 12.596 -6.465 -19.954 1.00 70.81 94 GLU A N 1
ATOM 734 C CA . GLU A 1 94 ? 12.390 -7.901 -20.110 1.00 70.81 94 GLU A CA 1
ATOM 735 C C . GLU A 1 94 ? 13.140 -8.623 -18.989 1.00 70.81 94 GLU A C 1
ATOM 737 O O . GLU A 1 94 ? 14.297 -8.311 -18.707 1.00 70.81 94 GLU A O 1
ATOM 742 N N . ALA A 1 95 ? 12.476 -9.575 -18.329 1.00 57.94 95 ALA A N 1
ATOM 743 C CA . ALA A 1 95 ? 13.160 -10.435 -17.373 1.00 57.94 95 ALA A CA 1
ATOM 744 C C . ALA A 1 95 ? 14.275 -11.192 -18.115 1.00 57.94 95 ALA A C 1
ATOM 746 O O . ALA A 1 95 ? 14.005 -11.722 -19.202 1.00 57.94 95 ALA A O 1
ATOM 747 N N . PRO A 1 96 ? 15.499 -11.283 -17.568 1.00 52.78 96 PRO A N 1
ATOM 748 C CA . PRO A 1 96 ? 16.499 -12.159 -18.146 1.00 52.78 96 PRO A CA 1
ATOM 749 C C . PRO A 1 96 ? 15.924 -13.576 -18.182 1.00 52.78 96 PRO A C 1
ATOM 751 O O . PRO A 1 96 ? 15.358 -14.073 -17.214 1.00 52.78 96 PRO A O 1
ATOM 754 N N . SER A 1 97 ? 16.063 -14.250 -19.321 1.00 48.50 97 SER A N 1
ATOM 755 C CA . SER A 1 97 ? 15.608 -15.633 -19.524 1.00 48.50 97 SER A CA 1
ATOM 756 C C . SER A 1 97 ? 16.333 -16.670 -18.643 1.00 48.50 97 SER A C 1
ATOM 758 O O . SER A 1 97 ? 16.104 -17.868 -18.794 1.00 48.50 97 SER A O 1
ATOM 760 N N . ALA A 1 98 ? 17.201 -16.226 -17.730 1.00 42.53 98 ALA A N 1
ATOM 761 C CA . ALA A 1 98 ? 17.888 -17.037 -16.742 1.00 42.53 98 ALA A CA 1
ATOM 762 C C . ALA A 1 98 ? 17.298 -16.751 -15.355 1.00 42.53 98 ALA A C 1
ATOM 764 O O . ALA A 1 98 ? 17.257 -15.607 -14.914 1.00 42.53 98 ALA A O 1
ATOM 765 N N . ALA A 1 99 ? 16.873 -17.809 -14.667 1.00 46.47 99 ALA A N 1
ATOM 766 C CA . ALA A 1 99 ? 16.265 -17.794 -13.336 1.00 46.47 99 ALA A CA 1
ATOM 767 C C . ALA A 1 99 ? 17.192 -17.305 -12.194 1.00 46.47 99 ALA A C 1
ATOM 769 O O . ALA A 1 99 ? 16.841 -17.453 -11.027 1.00 46.47 99 ALA A O 1
ATOM 770 N N . ASP A 1 100 ? 18.352 -16.733 -12.522 1.00 42.53 100 ASP A N 1
ATOM 771 C CA . ASP A 1 100 ? 19.458 -16.449 -11.601 1.00 42.53 100 ASP A CA 1
ATOM 772 C C . ASP A 1 100 ? 19.678 -14.951 -11.329 1.00 42.53 100 ASP A C 1
ATOM 774 O O . ASP A 1 100 ? 20.531 -14.604 -10.515 1.00 42.53 100 ASP A O 1
ATOM 778 N N . GLU A 1 101 ? 18.929 -14.045 -11.970 1.00 39.56 101 GLU A N 1
ATOM 779 C CA . GLU A 1 101 ? 19.084 -12.602 -11.738 1.00 39.56 101 GLU A CA 1
ATOM 780 C C . GLU A 1 101 ? 17.864 -12.026 -11.008 1.00 39.56 101 GLU A C 1
ATOM 782 O O . GLU A 1 101 ? 16.745 -12.007 -11.525 1.00 39.56 101 GLU A O 1
ATOM 787 N N . VAL A 1 102 ? 18.092 -11.579 -9.770 1.00 45.22 102 VAL A N 1
ATOM 788 C CA . VAL A 1 102 ? 17.077 -10.971 -8.905 1.00 45.22 102 VAL A CA 1
ATOM 789 C C . VAL A 1 102 ? 17.163 -9.451 -9.011 1.00 45.22 102 VAL A C 1
ATOM 791 O O . VAL A 1 102 ? 18.202 -8.869 -8.704 1.00 45.22 102 VAL A O 1
ATOM 794 N N . GLY A 1 103 ? 16.054 -8.811 -9.387 1.00 45.38 103 GLY A N 1
ATOM 795 C CA . GLY A 1 103 ? 15.897 -7.357 -9.359 1.00 45.38 103 GLY A CA 1
ATOM 796 C C . GLY A 1 103 ? 15.060 -6.860 -8.168 1.00 45.38 103 GLY A C 1
ATOM 797 O O . GLY A 1 103 ? 14.278 -7.625 -7.593 1.00 45.38 103 GLY A O 1
ATOM 798 N N . PRO A 1 104 ? 15.187 -5.573 -7.798 1.00 36.97 104 PRO A N 1
ATOM 799 C CA . PRO A 1 104 ? 14.387 -4.965 -6.737 1.00 36.97 104 PRO A CA 1
ATOM 800 C C . PRO A 1 104 ? 12.883 -5.073 -7.043 1.00 36.97 104 PRO A C 1
ATOM 802 O O . PRO A 1 104 ? 12.437 -4.823 -8.162 1.00 36.97 104 PRO A O 1
ATOM 805 N N . GLY A 1 105 ? 12.092 -5.476 -6.043 1.00 39.75 105 GLY A N 1
ATOM 806 C CA . GLY A 1 105 ? 10.645 -5.701 -6.177 1.00 39.75 105 GLY A CA 1
ATOM 807 C C . GLY A 1 105 ? 10.231 -7.126 -6.574 1.00 39.75 105 GLY A C 1
ATOM 808 O O . GLY A 1 105 ? 9.036 -7.389 -6.724 1.00 39.75 105 GLY A O 1
ATOM 809 N N . MET A 1 106 ? 11.177 -8.060 -6.718 1.00 42.03 106 MET A N 1
ATOM 810 C CA . MET A 1 106 ? 10.883 -9.480 -6.928 1.00 42.03 106 MET A CA 1
ATOM 811 C C . MET A 1 106 ? 10.760 -10.235 -5.596 1.00 42.03 106 MET A C 1
ATOM 813 O O . MET A 1 106 ? 11.609 -10.113 -4.716 1.00 42.03 106 MET A O 1
ATOM 817 N N . LEU A 1 107 ? 9.718 -11.063 -5.459 1.00 39.34 107 LEU A N 1
ATOM 818 C CA . LEU A 1 107 ? 9.658 -12.091 -4.415 1.00 39.34 107 LEU A CA 1
ATOM 819 C C . LEU A 1 107 ? 10.586 -13.241 -4.822 1.00 39.34 107 LEU A C 1
ATOM 821 O O . LEU A 1 107 ? 10.360 -13.864 -5.860 1.00 39.34 107 LEU A O 1
ATOM 825 N N . VAL A 1 108 ? 11.619 -13.511 -4.020 1.00 42.00 108 VAL A N 1
ATOM 826 C CA . VAL A 1 108 ? 12.569 -14.604 -4.262 1.00 42.00 108 VAL A CA 1
ATOM 827 C C . VAL A 1 108 ? 12.288 -15.744 -3.298 1.00 42.00 108 VAL A C 1
ATOM 829 O O . VAL A 1 108 ? 12.325 -15.580 -2.079 1.00 42.00 108 VAL A O 1
ATOM 832 N N . THR A 1 109 ? 12.044 -16.924 -3.851 1.00 37.91 109 THR A N 1
ATOM 833 C CA . THR A 1 109 ? 12.038 -18.170 -3.085 1.00 37.91 109 THR A CA 1
ATOM 834 C C . THR A 1 109 ? 13.434 -18.773 -3.180 1.00 37.91 109 THR A C 1
ATOM 836 O O . THR A 1 109 ? 13.846 -19.199 -4.260 1.00 37.91 109 THR A O 1
ATOM 839 N N . VAL A 1 110 ? 14.184 -18.773 -2.077 1.00 40.47 110 VAL A N 1
ATOM 840 C CA . VAL A 1 110 ? 15.523 -19.370 -2.027 1.00 40.47 110 VAL A CA 1
ATOM 841 C C . VAL A 1 110 ? 15.363 -20.817 -1.584 1.00 40.47 110 VAL A C 1
ATOM 843 O O . VAL A 1 110 ? 14.908 -21.082 -0.478 1.00 40.47 110 VAL A O 1
ATOM 846 N N . LYS A 1 111 ? 15.741 -21.762 -2.447 1.00 31.58 111 LYS A N 1
ATOM 847 C CA . LYS A 1 111 ? 15.850 -23.175 -2.071 1.00 31.58 111 LYS A CA 1
ATOM 848 C C . LYS A 1 111 ? 17.284 -23.480 -1.633 1.00 31.58 111 LYS A C 1
ATOM 850 O O . LYS A 1 111 ? 18.166 -23.442 -2.495 1.00 31.58 111 LYS A O 1
ATOM 855 N N . PRO A 1 112 ? 17.553 -23.768 -0.348 1.00 34.03 112 PRO A N 1
ATOM 856 C CA . PRO A 1 112 ? 18.863 -24.262 0.060 1.00 34.03 112 PRO A CA 1
ATOM 857 C C . PRO A 1 112 ? 19.161 -25.609 -0.626 1.00 34.03 112 PRO A C 1
ATOM 859 O O . PRO A 1 112 ? 18.278 -26.440 -0.821 1.00 34.03 112 PRO A O 1
ATOM 862 N N . LEU A 1 113 ? 20.416 -25.806 -1.047 1.00 43.50 113 LEU A N 1
ATOM 863 C CA . LEU A 1 113 ? 20.889 -27.017 -1.744 1.00 43.50 113 LEU A CA 1
ATOM 864 C C . LEU A 1 113 ? 21.092 -28.228 -0.808 1.00 43.50 113 LEU A C 1
ATOM 866 O O . LEU A 1 113 ? 21.416 -29.314 -1.291 1.00 43.50 113 LEU A O 1
ATOM 870 N N . ASP A 1 114 ? 20.880 -28.053 0.497 1.00 44.25 114 ASP A N 1
ATOM 871 C CA . ASP A 1 114 ? 20.849 -29.131 1.484 1.00 44.25 114 ASP A CA 1
ATOM 872 C C . ASP A 1 114 ? 19.403 -29.617 1.640 1.00 44.25 114 ASP A C 1
ATOM 874 O O . ASP A 1 114 ? 18.504 -28.864 2.006 1.00 44.25 114 ASP A O 1
ATOM 878 N N . LEU A 1 115 ? 19.173 -30.887 1.299 1.00 46.91 115 LEU A N 1
ATOM 879 C CA . LEU A 1 115 ? 17.861 -31.528 1.129 1.00 46.91 115 LEU A CA 1
ATOM 880 C C . LEU A 1 115 ? 17.082 -31.762 2.446 1.00 46.91 115 LEU A C 1
ATOM 882 O O . LEU A 1 115 ? 16.248 -32.668 2.497 1.00 46.91 115 LEU A O 1
ATOM 886 N N . GLU A 1 116 ? 17.352 -30.994 3.502 1.00 48.78 116 GLU A N 1
ATOM 887 C CA . GLU A 1 116 ? 16.797 -31.214 4.847 1.00 48.78 116 GLU A CA 1
ATOM 888 C C . GLU A 1 116 ? 16.099 -29.992 5.472 1.00 48.78 116 GLU A C 1
ATOM 890 O O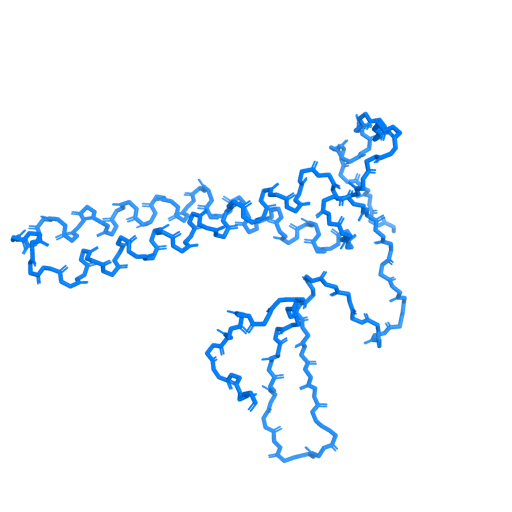 . GLU A 1 116 ? 15.422 -30.167 6.484 1.00 48.78 116 GLU A O 1
ATOM 895 N N . ASP A 1 117 ? 16.151 -28.803 4.861 1.00 46.22 117 ASP A N 1
ATOM 896 C CA . ASP A 1 117 ? 15.493 -27.598 5.393 1.00 46.22 117 ASP A CA 1
ATOM 897 C C . ASP A 1 117 ? 14.319 -27.117 4.512 1.00 46.22 117 ASP A C 1
ATOM 899 O O . ASP A 1 117 ? 14.352 -27.199 3.281 1.00 46.22 117 ASP A O 1
ATOM 903 N N . GLU A 1 118 ? 13.244 -26.662 5.168 1.00 49.34 118 GLU A N 1
ATOM 904 C CA . GLU A 1 118 ? 11.995 -26.188 4.551 1.00 49.34 118 GLU A CA 1
ATOM 905 C C . GLU A 1 118 ? 12.209 -24.945 3.663 1.00 49.34 118 GLU A C 1
ATOM 907 O O . GLU A 1 118 ? 13.105 -24.137 3.891 1.00 49.34 118 GLU A O 1
ATOM 912 N N . ASP A 1 119 ? 11.365 -24.789 2.634 1.00 41.62 119 ASP A N 1
ATOM 913 C CA . ASP A 1 119 ? 11.404 -23.662 1.694 1.00 41.62 119 ASP A CA 1
ATOM 914 C C . ASP A 1 119 ? 11.325 -22.304 2.430 1.00 41.62 119 ASP A C 1
ATOM 916 O O . ASP A 1 119 ? 10.267 -21.920 2.934 1.00 41.62 119 ASP A O 1
ATOM 920 N N . GLU A 1 120 ? 12.416 -21.530 2.446 1.00 43.41 120 GLU A N 1
ATOM 921 C CA . GLU A 1 120 ? 12.450 -20.197 3.060 1.00 43.41 120 GLU A CA 1
ATOM 922 C C . GLU A 1 120 ? 12.293 -19.083 2.009 1.00 43.41 120 GLU A C 1
ATOM 924 O O . GLU A 1 120 ? 13.020 -18.980 1.016 1.00 43.41 120 GLU A O 1
ATOM 929 N N . THR A 1 121 ? 11.304 -18.213 2.225 1.00 40.47 121 THR A N 1
ATOM 930 C CA . THR A 1 121 ? 11.031 -17.056 1.358 1.00 40.47 121 THR A CA 1
ATOM 931 C C . THR A 1 121 ? 11.666 -15.804 1.953 1.00 40.47 121 THR A C 1
ATOM 933 O O . THR A 1 121 ? 11.355 -15.434 3.085 1.00 40.47 121 THR A O 1
ATOM 936 N N . TYR A 1 122 ? 12.513 -15.123 1.177 1.00 46.03 122 TYR A N 1
ATOM 937 C CA . TYR A 1 122 ? 13.190 -13.892 1.590 1.00 46.03 122 TYR A CA 1
ATOM 938 C C . TYR A 1 122 ? 12.759 -12.713 0.712 1.00 46.03 122 TYR A C 1
ATOM 940 O O . TYR A 1 122 ? 12.604 -12.837 -0.503 1.00 46.03 122 TYR A O 1
ATOM 948 N N . LEU A 1 123 ? 12.581 -11.547 1.336 1.00 40.06 123 LEU A N 1
ATOM 949 C CA . LEU A 1 123 ? 12.321 -10.289 0.643 1.00 40.06 123 LEU A CA 1
ATOM 950 C C . LEU A 1 123 ? 13.633 -9.516 0.494 1.00 40.06 123 LEU A C 1
ATOM 952 O O . LEU A 1 123 ? 14.288 -9.210 1.490 1.00 40.06 123 LEU A O 1
ATOM 956 N N . LEU A 1 124 ? 14.013 -9.196 -0.743 1.00 41.81 124 LEU A N 1
ATOM 957 C CA . LEU A 1 124 ? 15.196 -8.388 -1.016 1.00 41.81 124 LEU A CA 1
ATOM 958 C C . LEU A 1 124 ? 14.812 -6.900 -0.976 1.00 41.81 124 LEU A C 1
ATOM 960 O O . LEU A 1 124 ? 14.210 -6.386 -1.919 1.00 41.81 124 LEU A O 1
ATOM 964 N N . ALA A 1 125 ? 15.135 -6.225 0.128 1.00 38.16 125 ALA A N 1
ATOM 965 C CA . ALA A 1 125 ? 14.880 -4.798 0.321 1.00 38.16 125 ALA A CA 1
ATOM 966 C C . ALA A 1 125 ? 16.178 -3.980 0.211 1.00 38.16 125 ALA A C 1
ATOM 968 O O . ALA A 1 125 ? 17.193 -4.330 0.811 1.00 38.16 125 ALA A O 1
ATOM 969 N N . GLU A 1 126 ? 16.149 -2.861 -0.519 1.00 36.41 126 GLU A N 1
ATOM 970 C CA . GLU A 1 126 ? 17.312 -1.969 -0.700 1.00 36.41 126 GLU A CA 1
ATOM 971 C C . GLU A 1 126 ? 17.568 -1.027 0.497 1.00 36.41 126 GLU A C 1
ATOM 973 O O . GLU A 1 126 ? 18.583 -0.332 0.548 1.00 36.41 126 GLU A O 1
ATOM 978 N N . HIS A 1 127 ? 16.691 -1.022 1.508 1.00 34.44 127 HIS A N 1
ATOM 979 C CA . HIS A 1 127 ? 16.860 -0.245 2.737 1.00 34.44 127 HIS A CA 1
ATOM 980 C C . HIS A 1 127 ? 16.707 -1.114 3.993 1.00 34.44 127 HIS A C 1
ATOM 982 O O . HIS A 1 127 ? 15.832 -1.971 4.079 1.00 34.44 127 HIS A O 1
ATOM 988 N N . ALA A 1 128 ? 17.563 -0.847 4.988 1.00 40.72 128 ALA A N 1
ATOM 989 C CA . ALA A 1 128 ? 17.853 -1.691 6.156 1.00 40.72 128 ALA A CA 1
ATOM 990 C C . ALA A 1 128 ? 16.705 -1.906 7.172 1.00 40.72 128 ALA A C 1
ATOM 992 O O . ALA A 1 128 ? 16.940 -2.476 8.236 1.00 40.72 128 ALA A O 1
ATOM 993 N N . GLU A 1 129 ? 15.481 -1.466 6.882 1.00 45.34 129 GLU A N 1
ATOM 994 C CA . GLU A 1 129 ? 14.355 -1.513 7.827 1.00 45.34 129 GLU A CA 1
ATOM 995 C C . GLU A 1 129 ? 13.157 -2.355 7.362 1.00 45.34 129 GLU A C 1
ATOM 997 O O . GLU A 1 129 ? 12.101 -2.315 7.990 1.00 45.34 129 GLU A O 1
ATOM 1002 N N . GLU A 1 130 ? 13.303 -3.191 6.333 1.00 39.47 130 GLU A N 1
ATOM 1003 C CA . GLU A 1 130 ? 12.308 -4.234 6.058 1.00 39.47 130 GLU A CA 1
ATOM 1004 C C . GLU A 1 130 ? 12.658 -5.539 6.773 1.00 39.47 130 GLU A C 1
ATOM 1006 O O . GLU A 1 130 ? 13.607 -6.238 6.421 1.00 39.47 130 GLU A O 1
ATOM 1011 N N . LYS A 1 131 ? 11.854 -5.899 7.778 1.00 39.06 131 LYS A N 1
ATOM 1012 C CA . LYS A 1 131 ? 11.811 -7.260 8.320 1.00 39.06 131 LYS A CA 1
ATOM 1013 C C . LYS A 1 131 ? 10.470 -7.900 7.992 1.00 39.06 131 LYS A C 1
ATOM 1015 O O . LYS A 1 131 ? 9.435 -7.461 8.488 1.00 39.06 131 LYS A O 1
ATOM 1020 N N . ALA A 1 132 ? 10.513 -8.980 7.219 1.00 43.22 132 ALA A N 1
ATOM 1021 C CA . ALA A 1 132 ? 9.401 -9.909 7.091 1.00 43.22 132 ALA A CA 1
ATOM 1022 C C . ALA A 1 132 ? 9.343 -10.837 8.326 1.00 43.22 132 ALA A C 1
ATOM 1024 O O . ALA A 1 132 ? 10.391 -11.252 8.835 1.00 43.22 132 ALA A O 1
ATOM 1025 N N . PRO A 1 133 ? 8.148 -11.183 8.835 1.00 37.25 133 PRO A N 1
ATOM 1026 C CA . PRO A 1 133 ? 8.012 -12.131 9.935 1.00 37.25 133 PRO A CA 1
ATOM 1027 C C . PRO A 1 133 ? 8.498 -13.521 9.497 1.00 37.25 133 PRO A C 1
ATOM 1029 O O . PRO A 1 133 ? 7.932 -14.119 8.589 1.00 37.25 133 PRO A O 1
ATOM 1032 N N . GLY A 1 134 ? 9.559 -14.013 10.146 1.00 49.12 134 GLY A N 1
ATOM 1033 C CA . GLY A 1 134 ? 10.205 -15.299 9.845 1.00 49.12 134 GLY A CA 1
ATOM 1034 C C . GLY A 1 134 ? 11.649 -15.186 9.347 1.00 49.12 134 GLY A C 1
ATOM 1035 O O . GLY A 1 134 ? 12.397 -16.149 9.462 1.00 49.12 134 GLY A O 1
ATOM 1036 N N . ALA A 1 135 ? 12.089 -14.009 8.894 1.00 41.75 135 ALA A N 1
ATOM 1037 C CA . ALA A 1 135 ? 13.468 -13.804 8.456 1.00 41.75 135 ALA A CA 1
ATOM 1038 C C . ALA A 1 135 ? 14.400 -13.539 9.654 1.00 41.75 135 ALA A C 1
ATOM 1040 O O . ALA A 1 135 ? 14.202 -12.584 10.416 1.00 41.75 135 ALA A O 1
ATOM 1041 N N . ARG A 1 136 ? 15.437 -14.370 9.833 1.00 38.66 136 ARG A N 1
ATOM 1042 C CA . ARG A 1 136 ? 16.562 -14.041 10.724 1.00 38.66 136 ARG A CA 1
ATOM 1043 C C . ARG A 1 136 ? 17.507 -13.081 9.997 1.00 38.66 136 ARG A C 1
ATOM 1045 O O . ARG A 1 136 ? 17.874 -13.329 8.856 1.00 38.66 136 ARG A O 1
ATOM 1052 N N . THR A 1 137 ? 17.863 -11.986 10.670 1.00 42.97 137 THR A N 1
ATOM 1053 C CA . THR A 1 137 ? 18.980 -11.105 10.280 1.00 42.97 137 THR A CA 1
ATOM 1054 C C . THR A 1 137 ? 20.317 -11.756 10.555 1.00 42.97 137 THR A C 1
ATOM 1056 O O . THR A 1 137 ? 20.400 -12.400 11.629 1.00 42.97 137 THR A O 1
#

Foldseek 3Di:
DDDQPPCVVPDDDDPPPDDFLEADASVLLVVLVVLLVCLVPVVVVVLVVQLVVQVVPDDCVPRPSNVVSVVVVVVSVVSNVSSCSNNVGYHYDHDPPDPPDDDQSDWDFDDDPPPPDDTDTDHDDPDDPDDDPPDDD

pLDDT: mean 71.33, std 21.07, range [31.58, 96.12]